Protein AF-A0A1I7SIS5-F1 (afdb_monomer_lite)

Foldseek 3Di:
DPLPLDLVVCVVCVVVVLVVVQVVQQVVCVVVVHGRPDDSVVSVVVVLVVLVVVLVVLVVCLVVQQDDDPDDDPCPSVVSNVSSVVSSVSSVVSNVVSCVVVVVCVVPVVVVDD

Structure (mmCIF, N/CA/C/O backbone):
data_AF-A0A1I7SIS5-F1
#
_entry.id   AF-A0A1I7SIS5-F1
#
loop_
_atom_site.group_PDB
_atom_site.id
_atom_site.type_symbol
_atom_site.label_atom_id
_atom_site.label_alt_id
_atom_site.label_comp_id
_atom_site.label_asym_id
_atom_site.label_entity_id
_atom_site.label_seq_id
_atom_site.pdbx_PDB_ins_code
_atom_site.Cartn_x
_atom_site.Cartn_y
_atom_site.Cartn_z
_atom_site.occupancy
_atom_site.B_iso_or_equiv
_atom_site.auth_seq_id
_atom_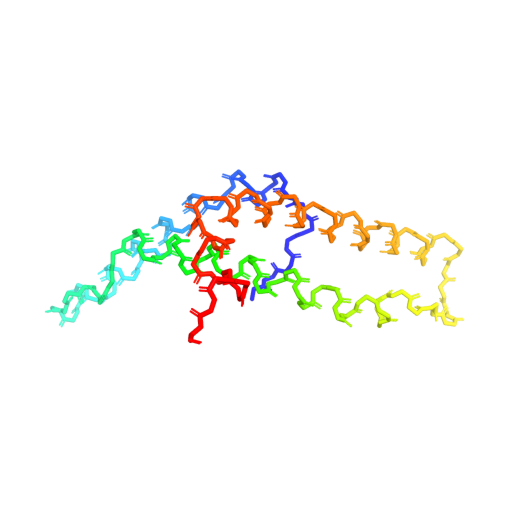site.auth_comp_id
_atom_site.auth_asym_id
_atom_site.auth_atom_id
_atom_site.pdbx_PDB_model_num
ATOM 1 N N . MET A 1 1 ? 7.620 0.770 6.436 1.00 44.69 1 MET A N 1
ATOM 2 C CA . MET A 1 1 ? 6.838 0.050 5.412 1.00 44.69 1 MET A CA 1
ATOM 3 C C . MET A 1 1 ? 7.817 -0.742 4.567 1.00 44.69 1 MET A C 1
ATOM 5 O O . MET A 1 1 ? 8.681 -0.149 3.933 1.00 44.69 1 MET A O 1
ATOM 9 N N . THR A 1 2 ? 7.797 -2.069 4.653 1.00 48.31 2 THR A N 1
ATOM 10 C CA . THR A 1 2 ? 8.623 -2.910 3.782 1.00 48.31 2 THR A CA 1
ATOM 11 C C . THR A 1 2 ? 8.037 -2.829 2.378 1.00 48.31 2 THR A C 1
ATOM 13 O O . THR A 1 2 ? 6.850 -3.077 2.184 1.00 48.31 2 THR A O 1
ATOM 16 N N . ALA A 1 3 ? 8.844 -2.434 1.392 1.00 53.62 3 ALA A N 1
ATOM 17 C CA . ALA A 1 3 ? 8.427 -2.446 -0.005 1.00 53.62 3 ALA A CA 1
ATOM 18 C C . ALA A 1 3 ? 8.221 -3.907 -0.432 1.00 53.62 3 ALA A C 1
ATOM 20 O O . ALA A 1 3 ? 9.167 -4.573 -0.863 1.00 53.62 3 ALA A O 1
ATOM 21 N N . CYS A 1 4 ? 7.006 -4.424 -0.233 1.00 58.88 4 CYS A N 1
ATOM 22 C CA . CYS A 1 4 ? 6.665 -5.790 -0.597 1.00 58.88 4 CYS A CA 1
ATOM 23 C C . CYS A 1 4 ? 6.928 -5.955 -2.096 1.00 58.88 4 CYS A C 1
ATOM 25 O O . CYS A 1 4 ? 6.494 -5.139 -2.912 1.00 58.88 4 CYS A O 1
ATOM 27 N N . VAL A 1 5 ? 7.742 -6.954 -2.437 1.00 60.34 5 VAL A N 1
ATOM 28 C CA . VAL A 1 5 ? 8.206 -7.193 -3.809 1.00 60.34 5 VAL A CA 1
ATOM 29 C C . VAL A 1 5 ? 7.036 -7.519 -4.729 1.00 60.34 5 VAL A C 1
ATOM 31 O O . VAL A 1 5 ? 7.076 -7.141 -5.896 1.00 60.34 5 VAL A O 1
ATOM 34 N N . ASP A 1 6 ? 6.026 -8.185 -4.181 1.00 79.25 6 ASP A N 1
ATOM 35 C CA . ASP A 1 6 ? 4.929 -8.777 -4.917 1.00 79.25 6 ASP A CA 1
ATOM 36 C C . ASP A 1 6 ? 3.631 -8.017 -4.621 1.00 79.25 6 ASP A C 1
ATOM 38 O O . ASP A 1 6 ? 3.232 -7.840 -3.464 1.00 79.25 6 ASP A O 1
ATOM 42 N N . ALA A 1 7 ? 3.026 -7.478 -5.678 1.00 84.06 7 ALA A N 1
ATOM 43 C CA . ALA A 1 7 ? 1.787 -6.726 -5.559 1.00 84.06 7 ALA A CA 1
ATOM 44 C C . ALA A 1 7 ? 0.605 -7.637 -5.237 1.00 84.06 7 ALA A C 1
ATOM 46 O O . ALA A 1 7 ? -0.288 -7.207 -4.515 1.00 84.06 7 ALA A O 1
ATOM 47 N N . ASP A 1 8 ? 0.618 -8.875 -5.719 1.00 86.06 8 ASP A N 1
ATOM 48 C CA . ASP A 1 8 ? -0.482 -9.811 -5.536 1.00 86.06 8 ASP A CA 1
ATOM 49 C C . ASP A 1 8 ? -0.487 -10.334 -4.106 1.00 86.06 8 ASP A C 1
ATOM 51 O O . ASP A 1 8 ? -1.518 -10.245 -3.444 1.00 86.06 8 ASP A O 1
ATOM 55 N N . VAL A 1 9 ? 0.686 -10.684 -3.566 1.00 87.25 9 VAL A N 1
ATOM 56 C CA . VAL A 1 9 ? 0.819 -11.013 -2.136 1.00 87.25 9 VAL A CA 1
ATOM 57 C C . VAL A 1 9 ? 0.334 -9.855 -1.270 1.00 87.25 9 VAL A C 1
ATOM 59 O O . VAL A 1 9 ? -0.437 -10.069 -0.341 1.00 87.25 9 VAL A O 1
ATOM 62 N N . ARG A 1 10 ? 0.738 -8.610 -1.572 1.00 86.50 10 ARG A N 1
ATOM 63 C CA . ARG A 1 10 ? 0.250 -7.436 -0.830 1.00 86.50 10 ARG A CA 1
ATOM 64 C C . ARG A 1 10 ? -1.277 -7.352 -0.891 1.00 86.50 10 ARG A C 1
ATOM 66 O O . ARG A 1 10 ? -1.910 -7.254 0.151 1.00 86.50 10 ARG A O 1
ATOM 73 N N . ARG A 1 11 ? -1.863 -7.379 -2.091 1.00 88.56 11 ARG A N 1
ATOM 74 C CA . ARG A 1 11 ? -3.317 -7.267 -2.295 1.00 88.56 11 ARG A CA 1
ATOM 75 C C . ARG A 1 11 ? -4.082 -8.365 -1.553 1.00 88.56 11 ARG A C 1
ATOM 77 O O . ARG A 1 11 ? -5.126 -8.072 -0.982 1.00 88.56 11 ARG A O 1
ATOM 84 N N . GLU A 1 12 ? -3.544 -9.581 -1.531 1.00 90.88 12 GLU A N 1
ATOM 85 C CA . GLU A 1 12 ? -4.125 -10.734 -0.845 1.00 90.88 12 GLU A CA 1
ATOM 86 C C . GLU A 1 12 ? -4.097 -10.570 0.680 1.00 90.88 12 GLU A C 1
ATOM 88 O O . GLU A 1 12 ? -5.124 -10.714 1.342 1.00 90.88 12 GLU A O 1
ATOM 93 N N . ILE A 1 13 ? -2.939 -10.229 1.255 1.00 90.75 13 ILE A N 1
ATOM 94 C CA . ILE A 1 13 ? -2.766 -10.275 2.714 1.00 90.75 13 ILE A CA 1
ATOM 95 C C . ILE A 1 13 ? -3.154 -8.979 3.430 1.00 90.75 13 ILE A C 1
ATOM 97 O O . ILE A 1 13 ? -3.344 -9.000 4.647 1.00 90.75 13 ILE A O 1
ATOM 101 N N . THR A 1 14 ? -3.247 -7.843 2.726 1.00 90.69 14 THR A N 1
ATOM 102 C CA . THR A 1 14 ? -3.436 -6.523 3.356 1.00 90.69 14 THR A CA 1
ATOM 103 C C . THR A 1 14 ? -4.641 -6.489 4.290 1.00 90.69 14 THR A C 1
ATOM 105 O O . THR A 1 14 ? -4.522 -5.965 5.394 1.00 90.69 14 THR A O 1
ATOM 108 N N . GLY A 1 15 ? -5.777 -7.076 3.897 1.00 92.88 15 GLY A N 1
ATOM 109 C CA . GLY A 1 15 ? -6.969 -7.124 4.751 1.00 92.88 15 GLY A CA 1
ATOM 110 C C . GLY A 1 15 ? -6.680 -7.782 6.103 1.00 92.88 15 GLY A C 1
ATOM 111 O O . GLY A 1 15 ? -6.826 -7.144 7.145 1.00 92.88 15 GLY A O 1
ATOM 112 N N . ALA A 1 16 ? -6.160 -9.012 6.072 1.00 94.44 16 ALA A N 1
ATOM 113 C CA . ALA A 1 16 ? -5.836 -9.789 7.268 1.00 94.44 16 ALA A CA 1
ATOM 114 C C . ALA A 1 16 ? -4.763 -9.121 8.146 1.00 94.44 16 ALA A C 1
ATOM 116 O O . ALA A 1 16 ? -4.867 -9.122 9.376 1.00 94.44 16 ALA A O 1
ATOM 117 N N . VAL A 1 17 ? -3.742 -8.513 7.532 1.00 92.75 17 VAL A N 1
ATOM 118 C CA . VAL A 1 17 ? -2.683 -7.792 8.256 1.00 92.75 17 VAL A CA 1
ATOM 119 C C . VAL A 1 17 ? -3.248 -6.576 8.987 1.00 92.75 17 VAL A C 1
ATOM 121 O O . VAL A 1 17 ? -2.936 -6.362 10.158 1.00 92.75 17 VAL A O 1
ATOM 124 N N . LEU A 1 18 ? -4.090 -5.785 8.322 1.00 94.94 18 LEU A N 1
ATOM 125 C CA . LEU A 1 18 ? -4.677 -4.589 8.920 1.00 94.94 18 LEU A CA 1
ATOM 126 C C . LEU A 1 18 ? -5.717 -4.927 9.995 1.00 94.94 18 LEU A C 1
ATOM 128 O O . LEU A 1 18 ? -5.797 -4.218 10.998 1.00 94.94 18 LEU A O 1
ATOM 132 N N . ASP A 1 19 ? -6.466 -6.019 9.828 1.00 96.00 19 ASP A N 1
ATOM 133 C CA . ASP A 1 19 ? -7.372 -6.535 10.860 1.00 96.00 19 ASP A CA 1
ATOM 134 C C . ASP A 1 19 ? -6.591 -6.977 12.094 1.00 96.00 19 ASP A C 1
ATOM 136 O O . ASP A 1 19 ? -6.927 -6.592 13.212 1.00 96.00 19 ASP A O 1
ATOM 140 N N . THR A 1 20 ? -5.500 -7.717 11.891 1.00 96.12 20 THR A N 1
ATOM 141 C CA . THR A 1 20 ? -4.614 -8.140 12.980 1.00 96.12 20 THR A CA 1
ATOM 142 C C . THR A 1 20 ? -4.047 -6.928 13.711 1.00 96.12 20 THR A C 1
ATOM 144 O O . THR A 1 20 ? -4.170 -6.838 14.929 1.00 96.12 20 THR A O 1
ATOM 147 N N . TYR A 1 21 ? -3.499 -5.955 12.977 1.00 93.88 21 TYR A N 1
ATOM 148 C CA . TYR A 1 21 ? -2.964 -4.722 13.553 1.00 93.88 21 TYR A CA 1
ATOM 149 C C . TYR A 1 21 ? -4.009 -3.972 14.389 1.00 93.88 21 TYR A C 1
ATOM 151 O O . TYR A 1 21 ? -3.740 -3.606 15.535 1.00 93.88 21 TYR A O 1
ATOM 159 N N . TYR A 1 22 ? -5.210 -3.771 13.841 1.00 96.06 22 TYR A N 1
ATOM 160 C CA . TYR A 1 22 ? -6.284 -3.072 14.539 1.00 96.06 22 TYR A CA 1
ATOM 161 C C . TYR A 1 22 ? -6.734 -3.822 15.794 1.00 96.06 22 TYR A C 1
ATOM 163 O O . TYR A 1 22 ? -6.817 -3.226 16.865 1.00 96.06 22 TYR A O 1
ATOM 171 N N . ASN A 1 23 ? -6.969 -5.130 15.685 1.00 96.19 23 ASN A N 1
ATOM 172 C CA . ASN A 1 23 ? -7.439 -5.953 16.795 1.00 96.19 23 ASN A CA 1
ATOM 173 C C . ASN A 1 23 ? -6.409 -6.022 17.925 1.00 96.19 23 ASN A C 1
ATOM 175 O O . ASN A 1 23 ? -6.779 -5.915 19.093 1.00 96.19 23 ASN A O 1
ATOM 179 N N . THR A 1 24 ? -5.118 -6.139 17.598 1.00 95.31 24 THR A N 1
ATOM 180 C CA . THR A 1 24 ? -4.043 -6.065 18.594 1.00 95.31 24 THR A CA 1
ATOM 181 C C . THR A 1 24 ? -4.048 -4.713 19.300 1.00 95.31 24 THR A C 1
ATOM 183 O O . THR A 1 24 ? -3.968 -4.666 20.523 1.00 95.31 24 THR A O 1
ATOM 186 N N . LEU A 1 25 ? -4.201 -3.613 18.563 1.00 93.44 25 LEU A N 1
ATOM 187 C CA . LEU A 1 25 ? -4.220 -2.280 19.158 1.00 93.44 25 LEU A CA 1
ATOM 188 C C . LEU A 1 25 ? -5.435 -2.081 20.073 1.00 93.44 25 LEU A C 1
ATOM 190 O O . LEU A 1 25 ? -5.279 -1.622 21.200 1.00 93.44 25 LEU A O 1
ATOM 194 N N . VAL A 1 26 ? -6.627 -2.490 19.636 1.00 95.38 26 VAL A N 1
ATOM 195 C CA . VAL A 1 26 ? -7.841 -2.472 20.469 1.00 95.38 26 VAL A CA 1
ATOM 196 C C . VAL A 1 26 ? -7.634 -3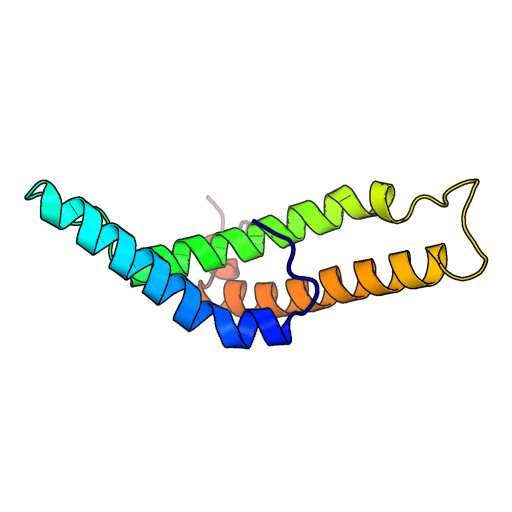.289 21.746 1.00 95.38 26 VAL A C 1
ATOM 198 O O . VAL A 1 26 ? -7.960 -2.814 22.834 1.00 95.38 26 VAL A O 1
ATOM 201 N N . ALA A 1 27 ? -7.048 -4.485 21.631 1.00 95.00 27 ALA A N 1
ATOM 202 C CA . ALA A 1 27 ? -6.753 -5.332 22.780 1.00 95.00 27 ALA A CA 1
ATOM 203 C C . ALA A 1 27 ? -5.793 -4.645 23.766 1.00 95.00 27 ALA A C 1
ATOM 205 O O . ALA A 1 27 ? -6.053 -4.660 24.966 1.00 95.00 27 ALA A O 1
ATOM 206 N N . GLU A 1 28 ? -4.732 -3.985 23.296 1.00 95.12 28 GLU A N 1
ATOM 207 C CA . GLU A 1 28 ? -3.813 -3.244 24.174 1.00 95.12 28 GLU A CA 1
ATOM 208 C C . GLU A 1 28 ? -4.487 -2.052 24.871 1.00 95.12 28 GLU A C 1
ATOM 210 O O . GLU A 1 28 ? -4.325 -1.874 26.077 1.00 95.12 28 GLU A O 1
ATOM 215 N N . PHE A 1 29 ? -5.300 -1.269 24.156 1.00 94.31 29 PHE A N 1
ATOM 216 C CA . PHE A 1 29 ? -6.039 -0.148 24.751 1.00 94.31 29 PHE A CA 1
ATOM 217 C C . PHE A 1 29 ? -7.058 -0.620 25.800 1.00 94.31 29 PHE A C 1
ATOM 219 O O . PHE A 1 29 ? -7.199 0.006 26.856 1.00 94.31 29 PHE A O 1
ATOM 226 N N . SER A 1 30 ? -7.687 -1.778 25.567 1.00 94.00 30 SER A N 1
ATOM 227 C CA . SER A 1 30 ? -8.629 -2.380 26.515 1.00 94.00 30 SER A CA 1
ATOM 228 C C . SER A 1 30 ? -7.983 -2.741 27.859 1.00 94.00 30 SER A C 1
ATOM 230 O O . SER A 1 30 ? -8.622 -2.576 28.896 1.00 94.00 30 SER A O 1
ATOM 232 N N . LYS A 1 31 ? -6.694 -3.127 27.880 1.00 95.38 31 LYS A N 1
ATOM 233 C CA . LYS A 1 31 ? -5.959 -3.418 29.129 1.00 95.38 31 LYS A CA 1
ATOM 234 C C . LYS A 1 31 ? -5.834 -2.194 30.038 1.00 95.38 31 LYS A C 1
ATOM 236 O O . LYS A 1 31 ? -5.718 -2.342 31.251 1.00 95.38 31 LYS A O 1
ATOM 241 N N . SER A 1 32 ? -5.875 -1.001 29.452 1.00 93.94 32 SER A N 1
ATOM 242 C CA . SER A 1 32 ? -5.769 0.281 30.150 1.00 93.94 32 SER A CA 1
ATOM 243 C C . SER A 1 32 ? -7.130 0.954 30.375 1.00 93.94 32 SER A C 1
ATOM 245 O O . SER A 1 32 ? -7.161 2.130 30.730 1.00 93.94 32 SER A O 1
ATOM 247 N N . ASN A 1 33 ? -8.253 0.252 30.148 1.00 92.62 33 ASN A N 1
ATOM 248 C CA . ASN A 1 33 ? -9.615 0.816 30.162 1.00 92.62 33 ASN A CA 1
ATOM 249 C C . ASN A 1 33 ? -9.778 2.062 29.268 1.00 92.62 33 ASN A C 1
ATOM 251 O O . ASN A 1 33 ? -10.616 2.925 29.531 1.00 92.62 33 ASN A O 1
ATOM 255 N N . ALA A 1 34 ? -8.977 2.161 28.205 1.00 92.38 34 ALA A N 1
ATOM 256 C CA . ALA A 1 34 ? -9.036 3.254 27.250 1.00 92.38 34 ALA A CA 1
ATOM 257 C C . ALA A 1 34 ? -9.717 2.778 25.955 1.00 92.38 34 ALA A C 1
ATOM 259 O O . ALA A 1 34 ? -9.470 1.655 25.508 1.00 92.38 34 ALA A O 1
ATOM 260 N N . PRO A 1 35 ? -10.567 3.601 25.320 1.00 89.62 35 PRO A N 1
ATOM 261 C CA . PRO A 1 35 ? -11.092 3.280 24.001 1.00 89.62 35 PRO A CA 1
ATOM 262 C C . PRO A 1 35 ? -9.983 3.384 22.947 1.00 89.62 35 PRO A C 1
ATOM 264 O O . PRO A 1 35 ? -9.079 4.215 23.056 1.00 89.62 35 PRO A O 1
ATOM 267 N N . ALA A 1 36 ? -10.070 2.568 21.895 1.00 89.69 36 ALA A N 1
ATOM 268 C CA . ALA A 1 36 ? -9.176 2.705 20.752 1.00 89.69 36 ALA A CA 1
ATOM 269 C C . ALA A 1 36 ? -9.393 4.078 20.077 1.00 89.69 36 ALA A C 1
ATOM 271 O O . ALA A 1 36 ? -10.539 4.449 19.813 1.00 89.69 36 ALA A O 1
ATOM 272 N N . PRO A 1 37 ? -8.322 4.830 19.767 1.00 89.12 37 PRO A N 1
ATOM 273 C CA . PRO A 1 37 ? -8.437 6.218 19.312 1.00 89.12 37 PRO A CA 1
ATOM 274 C C . PRO A 1 37 ? -8.917 6.366 17.860 1.00 89.12 37 PRO A C 1
ATOM 276 O O . PRO A 1 37 ? -9.157 7.479 17.399 1.00 89.12 37 PRO A O 1
ATOM 279 N N . PHE A 1 38 ? -9.047 5.266 17.119 1.00 91.31 38 PHE A N 1
ATOM 280 C CA . PHE A 1 38 ? -9.472 5.262 15.723 1.00 91.31 38 PHE A CA 1
ATOM 281 C C . PHE A 1 38 ? -10.248 3.990 15.384 1.00 91.31 38 PHE A C 1
ATOM 283 O O . PHE A 1 38 ? -10.183 2.986 16.093 1.00 91.31 38 PHE A O 1
ATOM 290 N N . SER A 1 39 ? -10.991 4.031 14.278 1.00 94.69 39 SER A N 1
ATOM 291 C CA . SER A 1 39 ? -11.715 2.876 13.747 1.00 94.69 39 SER A CA 1
ATOM 292 C C . SER A 1 39 ? -10.856 2.074 12.765 1.00 94.69 39 SER A C 1
ATOM 294 O O . SER A 1 39 ? -9.875 2.570 12.205 1.00 94.69 39 SER A O 1
ATOM 296 N N . ARG A 1 40 ? -11.265 0.833 12.481 1.00 94.94 40 ARG A N 1
ATOM 297 C CA . ARG A 1 40 ? -10.632 -0.009 11.454 1.00 94.94 40 ARG A CA 1
ATOM 298 C C . ARG A 1 40 ? -10.640 0.632 10.060 1.00 94.94 40 ARG A C 1
ATOM 300 O O . ARG A 1 40 ? -9.700 0.438 9.286 1.00 94.94 40 ARG A O 1
ATOM 307 N N . HIS A 1 41 ? -11.684 1.404 9.753 1.00 95.19 41 HIS A N 1
ATOM 308 C CA . HIS A 1 41 ? -11.784 2.168 8.510 1.00 95.19 41 HIS A CA 1
ATOM 309 C C . HIS A 1 41 ? -10.664 3.209 8.405 1.00 95.19 41 HIS A C 1
ATOM 311 O O . HIS A 1 41 ? -10.006 3.289 7.374 1.00 95.19 41 HIS A O 1
ATOM 317 N N . VAL A 1 42 ? -10.392 3.951 9.486 1.00 94.12 42 VAL A N 1
ATOM 318 C CA . VAL A 1 42 ? -9.293 4.931 9.519 1.00 94.12 42 VAL A CA 1
ATOM 319 C C . VAL A 1 42 ? -7.943 4.243 9.307 1.00 94.12 42 VAL A C 1
ATOM 321 O O . VAL A 1 42 ? -7.113 4.748 8.563 1.00 94.12 42 VAL A O 1
ATOM 324 N N . VAL A 1 43 ? -7.734 3.053 9.879 1.00 94.44 43 VAL A N 1
ATOM 325 C CA . VAL A 1 43 ? -6.521 2.254 9.617 1.00 94.44 43 VAL A CA 1
ATOM 326 C C . VAL A 1 43 ? -6.387 1.892 8.133 1.00 94.44 43 VAL A C 1
ATOM 328 O O . VAL A 1 43 ? -5.290 1.985 7.585 1.00 94.44 43 VAL A O 1
ATOM 331 N N . GLN A 1 44 ? -7.485 1.504 7.472 1.00 95.12 44 GLN A N 1
ATOM 332 C CA . GLN A 1 44 ? -7.477 1.224 6.032 1.00 95.12 44 GLN A CA 1
ATOM 333 C C . GLN A 1 44 ? -7.098 2.466 5.231 1.00 95.12 44 GLN A C 1
ATOM 335 O O . GLN A 1 44 ? -6.258 2.395 4.343 1.00 95.12 44 GLN A O 1
ATOM 340 N N . GLU A 1 45 ? -7.713 3.599 5.554 1.00 94.38 45 GLU A N 1
ATOM 341 C CA . GLU A 1 45 ? -7.470 4.858 4.862 1.00 94.38 45 GLU A CA 1
ATOM 342 C C . GLU A 1 45 ? -6.029 5.333 5.025 1.00 94.38 45 GLU A C 1
ATOM 344 O O . GLU A 1 45 ? -5.378 5.678 4.041 1.00 94.38 45 GLU A O 1
ATOM 349 N N . LEU A 1 46 ? -5.487 5.258 6.241 1.00 92.75 46 LEU A N 1
ATOM 350 C CA . LEU A 1 46 ? -4.083 5.561 6.491 1.00 92.75 46 LEU A CA 1
ATOM 351 C C . LEU A 1 46 ? -3.157 4.631 5.708 1.00 92.75 46 LEU A C 1
ATOM 353 O O . LEU A 1 46 ? -2.171 5.105 5.151 1.00 92.75 46 LEU A O 1
ATOM 357 N N . TYR A 1 47 ? -3.467 3.333 5.634 1.00 93.38 47 TYR A N 1
ATOM 358 C CA . TYR A 1 47 ? -2.693 2.385 4.833 1.00 93.38 47 TYR A CA 1
ATOM 359 C C . TYR A 1 47 ? -2.732 2.730 3.340 1.00 93.38 47 TYR A C 1
ATOM 361 O O . TYR A 1 47 ? -1.685 2.769 2.695 1.00 93.38 47 TYR A O 1
ATOM 369 N N . ASP A 1 48 ? -3.914 3.023 2.799 1.00 93.75 48 ASP A N 1
ATOM 370 C CA . ASP A 1 48 ? -4.091 3.386 1.395 1.00 93.75 48 ASP A CA 1
ATOM 371 C C . ASP A 1 48 ? -3.302 4.666 1.053 1.00 93.75 48 ASP A C 1
ATOM 373 O O . ASP A 1 48 ? -2.569 4.705 0.063 1.00 93.75 48 ASP A O 1
ATOM 377 N N . LEU A 1 49 ? -3.353 5.688 1.914 1.00 91.62 49 LEU A N 1
ATOM 378 C CA . LEU A 1 49 ? -2.532 6.898 1.775 1.00 91.62 49 LEU A CA 1
ATOM 379 C C . LEU A 1 49 ? -1.030 6.585 1.845 1.00 91.62 49 LEU A C 1
ATOM 381 O O . LEU A 1 49 ? -0.235 7.155 1.094 1.00 91.62 49 LEU A O 1
ATOM 385 N N . ALA A 1 50 ? -0.632 5.645 2.701 1.00 91.25 50 ALA A N 1
ATOM 386 C CA . ALA A 1 50 ? 0.746 5.180 2.788 1.00 91.25 50 ALA A CA 1
ATOM 387 C C . ALA A 1 50 ? 1.213 4.514 1.477 1.00 91.25 50 ALA A C 1
ATOM 389 O O . ALA A 1 50 ? 2.351 4.725 1.053 1.00 91.25 50 ALA A O 1
ATOM 390 N N . VAL A 1 51 ? 0.341 3.757 0.798 1.00 90.69 51 VAL A N 1
ATOM 391 C CA . VAL A 1 51 ? 0.626 3.172 -0.526 1.00 90.69 51 VAL A CA 1
ATOM 392 C C . VAL A 1 51 ? 0.842 4.267 -1.575 1.00 90.69 51 VAL A C 1
ATOM 394 O O . VAL A 1 51 ? 1.789 4.179 -2.360 1.00 90.69 51 VAL A O 1
ATOM 397 N N . ILE A 1 52 ? 0.032 5.330 -1.549 1.00 90.88 52 ILE A N 1
ATOM 398 C CA . ILE A 1 52 ? 0.221 6.505 -2.415 1.00 90.88 52 ILE A CA 1
ATOM 399 C C . ILE A 1 52 ? 1.584 7.155 -2.154 1.00 90.88 52 ILE A C 1
ATOM 401 O O . ILE A 1 52 ? 2.360 7.377 -3.085 1.00 90.88 52 ILE A O 1
ATOM 405 N N . GLN A 1 53 ? 1.930 7.391 -0.886 1.00 90.56 53 GLN A N 1
ATOM 406 C CA . GLN A 1 53 ? 3.233 7.939 -0.508 1.00 90.56 53 GLN A CA 1
ATOM 407 C C . GLN A 1 53 ? 4.398 7.051 -0.982 1.00 90.56 53 GLN A C 1
ATOM 409 O O . GLN A 1 53 ? 5.420 7.551 -1.459 1.00 90.56 53 GLN A O 1
ATOM 414 N N . GLN A 1 54 ? 4.248 5.729 -0.879 1.00 88.88 54 GLN A N 1
ATOM 415 C CA . GLN A 1 54 ? 5.273 4.761 -1.258 1.00 88.88 54 GLN A CA 1
ATOM 416 C C . GLN A 1 54 ? 5.631 4.842 -2.750 1.00 88.88 54 GLN A C 1
ATOM 418 O O . G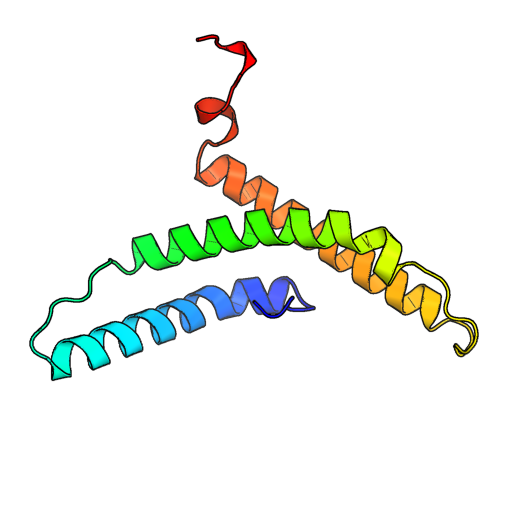LN A 1 54 ? 6.802 4.664 -3.093 1.00 88.88 54 GLN A O 1
ATOM 423 N N . VAL A 1 55 ? 4.672 5.156 -3.633 1.00 89.50 55 VAL A N 1
ATOM 424 C CA . VAL A 1 55 ? 4.953 5.389 -5.062 1.00 89.50 55 VAL A CA 1
ATOM 425 C C . VAL A 1 55 ? 5.935 6.537 -5.250 1.00 89.50 55 VAL A C 1
ATOM 427 O O . VAL A 1 55 ? 6.924 6.362 -5.962 1.00 89.50 55 VAL A O 1
ATOM 430 N N . PHE A 1 56 ? 5.725 7.675 -4.583 1.00 87.88 56 PHE A N 1
ATOM 431 C CA . PHE A 1 56 ? 6.632 8.822 -4.693 1.00 87.88 56 PHE A CA 1
ATOM 432 C C . PHE A 1 56 ? 8.047 8.464 -4.240 1.00 87.88 56 PHE A C 1
ATOM 434 O O . PHE A 1 56 ? 9.017 8.764 -4.935 1.00 87.88 56 PHE A O 1
ATOM 441 N N . VAL A 1 57 ? 8.170 7.748 -3.118 1.00 88.25 57 VAL A N 1
ATOM 442 C CA . VAL A 1 57 ? 9.465 7.265 -2.617 1.00 88.25 57 VAL A CA 1
ATOM 443 C C . VAL A 1 57 ? 10.139 6.344 -3.637 1.00 88.25 57 VAL A C 1
ATOM 445 O O . VAL A 1 57 ? 11.329 6.491 -3.912 1.00 88.25 57 VAL A O 1
ATOM 448 N N . CYS A 1 58 ? 9.400 5.412 -4.240 1.00 87.38 58 CYS A N 1
ATOM 449 C CA . CYS A 1 58 ? 9.960 4.508 -5.241 1.00 87.38 58 CYS A CA 1
ATOM 450 C C . CYS A 1 58 ? 10.371 5.240 -6.531 1.00 87.38 58 CYS A C 1
ATOM 452 O O . CYS A 1 58 ? 11.427 4.945 -7.089 1.00 87.38 58 CYS A O 1
ATOM 454 N N . VAL A 1 59 ? 9.609 6.231 -6.994 1.00 87.69 59 VAL A N 1
ATOM 455 C CA . VAL A 1 59 ? 10.007 7.042 -8.155 1.00 87.69 59 VAL A CA 1
ATOM 456 C C . VAL A 1 59 ? 11.291 7.819 -7.849 1.00 87.69 59 VAL A C 1
ATOM 458 O O . VAL A 1 59 ? 12.261 7.696 -8.596 1.00 87.69 59 VAL A O 1
ATOM 461 N N . LEU A 1 60 ? 11.353 8.521 -6.712 1.00 88.00 60 LEU A N 1
ATOM 462 C CA . LEU A 1 60 ? 12.517 9.322 -6.312 1.00 88.00 60 LEU A CA 1
ATOM 463 C C . LEU A 1 60 ? 13.792 8.491 -6.124 1.00 88.00 60 LEU A C 1
ATOM 465 O O . LEU A 1 60 ? 14.882 8.948 -6.458 1.00 88.00 60 LEU A O 1
ATOM 469 N N . LEU A 1 61 ? 13.671 7.264 -5.615 1.00 85.38 61 LEU A N 1
ATOM 470 C CA . LEU A 1 61 ? 14.822 6.387 -5.390 1.00 85.38 61 LEU A CA 1
ATOM 471 C C . LEU A 1 61 ? 15.256 5.607 -6.639 1.00 85.38 61 LEU A C 1
ATOM 473 O O . LEU A 1 61 ? 16.311 4.974 -6.617 1.00 85.38 61 LEU A O 1
ATOM 477 N N . THR A 1 62 ? 14.506 5.666 -7.742 1.00 83.62 62 THR A N 1
ATOM 478 C CA . THR A 1 62 ? 14.826 4.925 -8.975 1.00 83.62 62 THR A CA 1
ATOM 479 C C . THR A 1 62 ? 16.266 5.140 -9.470 1.00 83.62 62 THR A C 1
ATOM 481 O O . THR A 1 62 ? 16.934 4.142 -9.744 1.00 83.62 62 THR A O 1
ATOM 484 N N . PRO A 1 63 ? 16.824 6.368 -9.514 1.00 83.75 63 PRO A N 1
ATOM 485 C CA . PRO A 1 63 ? 18.207 6.579 -9.954 1.00 83.75 63 PRO A CA 1
ATOM 486 C C . PRO A 1 63 ? 19.247 5.871 -9.075 1.00 83.75 63 PRO A C 1
ATOM 488 O O . PRO A 1 63 ? 20.279 5.424 -9.572 1.00 83.75 63 PRO A O 1
ATOM 491 N N . VAL A 1 64 ? 18.969 5.734 -7.774 1.00 83.25 64 VAL A N 1
ATOM 492 C CA . VAL A 1 64 ? 19.852 5.047 -6.820 1.00 83.25 64 VAL A CA 1
ATOM 493 C C . VAL A 1 64 ? 19.842 3.541 -7.077 1.00 83.25 64 VAL A C 1
ATOM 495 O O . VAL A 1 64 ? 20.900 2.919 -7.135 1.00 83.25 64 VAL A O 1
ATOM 498 N N . TYR A 1 65 ? 18.660 2.958 -7.285 1.00 75.44 65 TYR A N 1
ATOM 499 C CA . TYR A 1 65 ? 18.506 1.515 -7.508 1.00 75.44 65 TYR A CA 1
ATOM 500 C C . TYR A 1 65 ? 18.925 1.061 -8.914 1.00 75.44 65 TYR A C 1
ATOM 502 O O . TYR A 1 65 ? 19.347 -0.087 -9.090 1.00 75.44 65 TYR A O 1
ATOM 510 N N . CYS A 1 66 ? 18.845 1.960 -9.899 1.00 79.31 66 CYS A N 1
ATOM 511 C CA . CYS A 1 66 ? 19.226 1.703 -11.286 1.00 79.31 66 CYS A CA 1
ATOM 512 C C . CYS A 1 66 ? 20.688 2.041 -11.607 1.00 79.31 66 CYS A C 1
ATOM 514 O O . CYS A 1 66 ? 21.127 1.828 -12.737 1.00 79.31 66 CYS A O 1
ATOM 516 N N . LYS A 1 67 ? 21.468 2.542 -10.640 1.00 79.50 67 LYS A N 1
ATOM 517 C CA . LYS A 1 67 ? 22.905 2.746 -10.835 1.00 79.50 67 LYS A CA 1
ATOM 518 C C . LYS A 1 67 ? 23.585 1.387 -11.029 1.00 79.50 67 LYS A C 1
ATOM 520 O O . LYS A 1 67 ? 23.403 0.485 -10.209 1.00 79.50 67 LYS A O 1
ATOM 525 N N . LYS A 1 68 ? 24.358 1.238 -12.110 1.00 68.62 68 LYS A N 1
ATOM 526 C CA . LYS A 1 68 ? 25.170 0.035 -12.343 1.00 68.62 68 LYS A CA 1
ATOM 527 C C . LYS A 1 68 ? 26.213 -0.105 -11.236 1.00 68.62 68 LYS A C 1
ATOM 529 O O . LYS A 1 68 ? 26.882 0.872 -10.893 1.00 68.62 68 LYS A O 1
ATOM 534 N N . SER A 1 69 ? 26.333 -1.300 -10.670 1.00 67.38 69 SER A N 1
ATOM 535 C CA . SER A 1 69 ? 27.370 -1.606 -9.687 1.00 67.38 69 SER A CA 1
ATOM 536 C C . SER A 1 69 ? 28.621 -2.094 -10.409 1.00 67.38 69 SER A C 1
ATOM 538 O O . SER A 1 69 ? 28.534 -2.941 -11.294 1.00 67.38 69 SER A O 1
ATOM 540 N N . HIS A 1 70 ? 29.794 -1.609 -10.000 1.00 62.22 70 HIS A N 1
ATOM 541 C CA . HIS A 1 70 ? 31.077 -1.991 -10.598 1.00 62.22 70 HIS A CA 1
ATOM 542 C C . HIS A 1 70 ? 31.454 -3.473 -10.395 1.00 62.22 70 HIS A C 1
ATOM 544 O O . HIS A 1 70 ? 32.412 -3.930 -11.008 1.00 62.22 70 HIS A O 1
ATOM 550 N N . SER A 1 71 ? 30.733 -4.221 -9.551 1.00 57.53 71 SER A N 1
ATOM 551 C CA . SER A 1 71 ? 31.112 -5.573 -9.111 1.00 57.53 71 SER A CA 1
ATOM 552 C C . SER A 1 71 ? 30.064 -6.663 -9.367 1.00 57.53 71 SER A C 1
ATOM 554 O O . SER A 1 71 ? 30.085 -7.699 -8.703 1.00 57.53 71 SER A O 1
ATOM 556 N N . THR A 1 72 ? 29.112 -6.452 -10.277 1.00 59.78 72 THR A N 1
ATOM 557 C CA . THR A 1 72 ? 27.991 -7.391 -10.435 1.00 59.78 72 THR A CA 1
ATOM 558 C C . THR A 1 72 ? 28.197 -8.419 -11.538 1.00 59.78 72 THR A C 1
ATOM 560 O O . THR A 1 72 ? 28.690 -8.120 -12.621 1.00 59.78 72 THR A O 1
ATOM 563 N N . VAL A 1 73 ? 27.798 -9.652 -11.219 1.00 68.75 73 VAL A N 1
ATOM 564 C CA . VAL A 1 73 ? 27.636 -10.765 -12.158 1.00 68.75 73 VAL A CA 1
ATOM 565 C C . VAL A 1 73 ? 26.731 -10.323 -13.312 1.00 68.75 73 VAL A C 1
ATOM 567 O O . VAL A 1 73 ? 25.736 -9.625 -13.093 1.00 68.75 73 VAL A O 1
ATOM 570 N N . GLU A 1 74 ? 27.082 -10.731 -14.530 1.00 71.81 74 GLU A N 1
ATOM 571 C CA . GLU A 1 74 ? 26.343 -10.415 -15.754 1.00 71.81 74 GLU A CA 1
ATOM 572 C C . GLU A 1 74 ? 24.840 -10.733 -15.590 1.00 71.81 74 GLU A C 1
ATOM 574 O O . GLU A 1 74 ? 24.463 -11.759 -15.023 1.00 71.81 74 GLU A O 1
ATOM 579 N N . GLY A 1 75 ? 23.965 -9.808 -15.995 1.00 74.69 75 GLY A N 1
ATOM 580 C CA . GLY A 1 75 ? 22.505 -9.948 -15.877 1.00 74.69 75 GLY A CA 1
ATOM 581 C C . GLY A 1 75 ? 21.886 -9.658 -14.496 1.00 74.69 75 GLY A C 1
ATOM 582 O O . GLY A 1 75 ? 20.681 -9.415 -14.415 1.00 74.69 75 GLY A O 1
ATOM 583 N N . VAL A 1 76 ? 22.656 -9.596 -13.399 1.00 82.38 76 VAL A N 1
ATOM 584 C CA . VAL A 1 76 ? 22.093 -9.298 -12.057 1.00 82.38 76 VAL A CA 1
ATOM 585 C C . VAL A 1 76 ? 21.591 -7.859 -11.956 1.00 82.38 76 VAL A C 1
ATOM 587 O O . VAL A 1 76 ? 20.515 -7.609 -11.407 1.00 82.38 76 VAL A O 1
ATOM 590 N N . ASP A 1 77 ? 22.346 -6.907 -12.502 1.00 81.56 77 ASP A N 1
ATOM 591 C CA . ASP A 1 77 ? 21.942 -5.499 -12.532 1.00 81.56 77 ASP A CA 1
ATOM 592 C C . ASP A 1 77 ? 20.688 -5.293 -13.396 1.00 81.56 77 ASP A C 1
ATOM 594 O O . ASP A 1 77 ? 19.784 -4.552 -13.007 1.00 81.56 77 ASP A O 1
ATOM 598 N N . GLU A 1 78 ? 20.580 -6.005 -14.519 1.00 84.25 78 GLU A N 1
ATOM 599 C CA . GLU A 1 78 ? 19.409 -5.967 -15.401 1.00 84.25 78 GLU A CA 1
ATOM 600 C C . GLU A 1 78 ? 18.172 -6.543 -14.711 1.00 84.25 78 GLU A C 1
ATOM 602 O O . GLU A 1 78 ? 17.121 -5.900 -14.688 1.00 84.25 78 GLU A O 1
ATOM 607 N N . ALA A 1 79 ? 18.305 -7.701 -14.058 1.00 87.06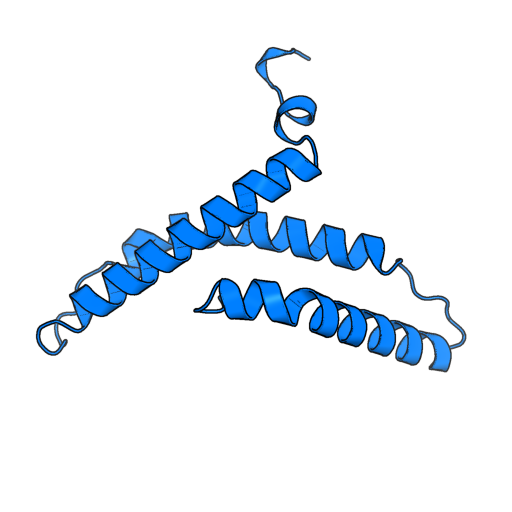 79 ALA A N 1
ATOM 608 C CA . ALA A 1 79 ? 17.231 -8.300 -13.275 1.00 87.06 79 ALA A CA 1
ATOM 609 C C . ALA A 1 79 ? 16.799 -7.396 -12.106 1.00 87.06 79 ALA A C 1
ATOM 611 O O . ALA A 1 79 ? 15.602 -7.261 -11.834 1.00 87.06 79 ALA A O 1
ATOM 612 N N . ARG A 1 80 ? 17.747 -6.728 -11.428 1.00 83.94 80 ARG A N 1
ATOM 613 C CA . ARG A 1 80 ? 17.449 -5.760 -10.358 1.00 83.94 80 ARG A CA 1
ATOM 614 C C . ARG A 1 80 ? 16.646 -4.576 -10.888 1.00 83.94 80 ARG A C 1
ATOM 616 O O . ARG A 1 80 ? 15.636 -4.217 -10.280 1.00 83.94 80 ARG A O 1
ATOM 623 N N . ILE A 1 81 ? 17.076 -3.990 -12.005 1.00 86.50 81 ILE A N 1
ATOM 624 C CA . ILE A 1 81 ? 16.390 -2.864 -12.648 1.00 86.50 81 ILE A CA 1
ATOM 625 C C . ILE A 1 81 ? 14.988 -3.287 -13.090 1.00 86.50 81 ILE A C 1
ATOM 627 O O . ILE A 1 81 ? 14.015 -2.625 -12.733 1.00 86.50 81 ILE A O 1
ATOM 631 N N . ALA A 1 82 ? 14.859 -4.417 -13.789 1.00 88.19 82 ALA A N 1
ATOM 632 C CA . ALA A 1 82 ? 13.572 -4.936 -14.247 1.00 88.19 82 ALA A CA 1
ATOM 633 C C . ALA A 1 82 ? 12.603 -5.165 -13.077 1.00 88.19 82 ALA A C 1
ATOM 635 O O . ALA A 1 82 ? 11.446 -4.745 -13.125 1.00 88.19 82 ALA A O 1
ATOM 636 N N . LYS A 1 83 ? 13.092 -5.755 -11.980 1.00 87.44 83 LYS A N 1
ATOM 637 C CA . LYS A 1 83 ? 12.314 -5.970 -10.754 1.00 87.44 83 LYS A CA 1
ATOM 638 C C . LYS A 1 83 ? 11.872 -4.657 -10.107 1.00 87.44 83 LYS A C 1
ATOM 640 O O . LYS A 1 83 ? 10.737 -4.558 -9.642 1.00 87.44 83 LYS A O 1
ATOM 645 N N . TRP A 1 84 ? 12.742 -3.648 -10.073 1.00 87.75 84 TRP A N 1
ATOM 646 C CA . TRP A 1 84 ? 12.398 -2.326 -9.548 1.00 87.75 84 TRP A CA 1
ATOM 647 C C . TRP A 1 84 ? 11.330 -1.635 -10.401 1.00 87.75 84 TRP A C 1
ATOM 649 O O . TRP A 1 84 ? 10.322 -1.174 -9.867 1.00 87.75 84 TRP A O 1
ATOM 659 N N . VAL A 1 85 ? 11.507 -1.623 -11.725 1.00 88.31 85 VAL A N 1
ATOM 660 C CA . VAL A 1 85 ? 10.550 -1.031 -12.672 1.00 88.31 85 VAL A CA 1
ATOM 661 C C . VAL A 1 85 ? 9.186 -1.709 -12.566 1.00 88.31 85 VAL A C 1
ATOM 663 O O . VAL A 1 85 ? 8.168 -1.022 -12.474 1.00 88.31 85 VAL A O 1
ATOM 666 N N . LEU A 1 86 ? 9.150 -3.044 -12.509 1.00 88.88 86 LEU A N 1
ATOM 667 C CA . LEU A 1 86 ? 7.906 -3.793 -12.334 1.00 88.88 86 LEU A CA 1
ATOM 668 C C . LEU A 1 86 ? 7.201 -3.410 -11.027 1.00 88.88 86 LEU A C 1
ATOM 670 O O . LEU A 1 86 ? 5.999 -3.154 -11.031 1.00 88.88 86 LEU A O 1
ATOM 674 N N . ARG A 1 87 ? 7.947 -3.298 -9.922 1.00 87.25 87 ARG A N 1
ATOM 675 C CA . ARG A 1 87 ? 7.394 -2.869 -8.632 1.00 87.25 87 ARG A CA 1
ATOM 676 C C . ARG A 1 87 ? 6.763 -1.481 -8.717 1.00 87.25 87 ARG A C 1
ATOM 678 O O . ARG A 1 87 ? 5.640 -1.307 -8.249 1.00 87.25 87 ARG A O 1
ATOM 685 N N . VAL A 1 88 ? 7.469 -0.508 -9.294 1.00 89.31 88 VAL A N 1
ATOM 686 C CA . VAL A 1 88 ? 6.957 0.864 -9.456 1.00 89.31 88 VAL A CA 1
ATOM 687 C C . VAL A 1 88 ? 5.684 0.855 -10.299 1.00 89.31 88 VAL A C 1
ATOM 689 O O . VAL A 1 88 ? 4.693 1.465 -9.910 1.00 89.31 88 VAL A O 1
ATOM 692 N N . LYS A 1 89 ? 5.677 0.109 -11.410 1.00 90.19 89 LYS A N 1
ATOM 693 C CA . LYS A 1 89 ? 4.515 -0.013 -12.297 1.00 90.19 89 LYS A CA 1
ATOM 694 C C . LYS A 1 89 ? 3.293 -0.587 -11.577 1.00 90.19 89 LYS A C 1
ATOM 696 O O . LYS A 1 89 ? 2.206 -0.034 -11.698 1.00 90.19 89 LYS A O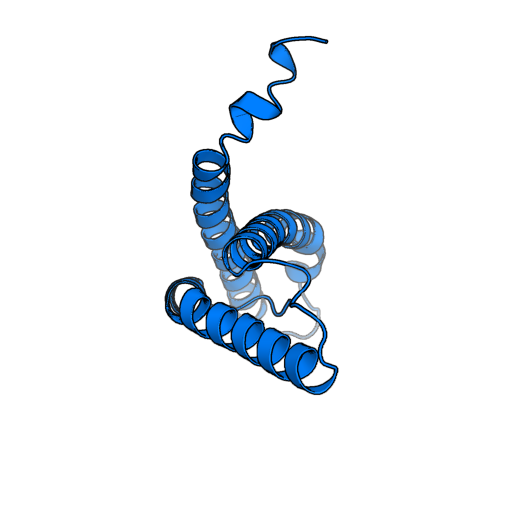 1
ATOM 701 N N . LEU A 1 90 ? 3.462 -1.672 -10.821 1.00 91.56 90 LEU A N 1
ATOM 702 C CA . LEU A 1 90 ? 2.359 -2.300 -10.088 1.00 91.56 90 LEU A CA 1
ATOM 703 C C . LEU A 1 90 ? 1.843 -1.413 -8.946 1.00 91.56 90 LEU A C 1
ATOM 705 O O . LEU A 1 90 ? 0.643 -1.383 -8.692 1.00 91.56 90 LEU A O 1
ATOM 709 N N . LEU A 1 91 ? 2.730 -0.673 -8.273 1.00 89.62 91 LEU A N 1
ATOM 710 C CA . LEU A 1 91 ? 2.324 0.305 -7.264 1.00 89.62 91 LEU A CA 1
ATOM 711 C C . LEU A 1 91 ? 1.551 1.478 -7.883 1.00 89.62 91 LEU A C 1
ATOM 713 O O . LEU A 1 91 ? 0.540 1.880 -7.323 1.00 89.62 91 LEU A O 1
ATOM 717 N N . LEU A 1 92 ? 1.975 1.989 -9.044 1.00 91.31 92 LEU A N 1
ATOM 718 C CA . LEU A 1 92 ? 1.240 3.034 -9.768 1.00 91.31 92 LEU A CA 1
ATOM 719 C C . LEU A 1 92 ? -0.182 2.584 -10.126 1.00 91.31 92 LEU A C 1
ATOM 721 O O . LEU A 1 92 ? -1.127 3.326 -9.891 1.00 91.31 92 LEU A O 1
ATOM 725 N N . GLN A 1 93 ? -0.346 1.344 -10.596 1.00 92.00 93 GLN A N 1
ATOM 726 C CA . GLN A 1 93 ? -1.670 0.780 -10.889 1.00 92.00 93 GLN A CA 1
ATOM 727 C C . GLN A 1 93 ? -2.578 0.693 -9.656 1.00 92.00 93 GLN A C 1
ATOM 729 O O . GLN A 1 93 ? -3.793 0.848 -9.773 1.00 92.00 93 GLN A O 1
ATOM 734 N N . ASP A 1 94 ? -2.015 0.411 -8.480 1.00 91.44 94 ASP A N 1
ATOM 735 C CA . ASP A 1 94 ? -2.788 0.420 -7.237 1.00 91.44 94 ASP A CA 1
ATOM 736 C C . ASP A 1 94 ? -3.148 1.851 -6.828 1.00 91.44 94 ASP A C 1
ATOM 738 O O . ASP A 1 94 ? -4.280 2.107 -6.423 1.00 91.44 94 ASP A O 1
ATOM 742 N N . VAL A 1 95 ? -2.217 2.794 -6.985 1.00 91.50 95 VAL A N 1
ATOM 743 C CA . VAL A 1 95 ? -2.455 4.211 -6.690 1.00 91.50 95 VAL A CA 1
ATOM 744 C C . VAL A 1 95 ? -3.536 4.807 -7.579 1.00 91.50 95 VAL A C 1
ATOM 746 O O . VAL A 1 95 ? -4.371 5.533 -7.052 1.00 91.50 95 VAL A O 1
ATOM 749 N N . ASP A 1 96 ? -3.596 4.469 -8.867 1.00 92.50 96 ASP A N 1
ATOM 750 C CA . ASP A 1 96 ? -4.667 4.945 -9.754 1.00 92.50 96 ASP A CA 1
ATOM 751 C C . ASP A 1 96 ? -6.056 4.586 -9.201 1.00 92.50 96 ASP A C 1
ATOM 753 O O . ASP A 1 96 ? -6.931 5.448 -9.090 1.00 92.50 96 ASP A O 1
ATOM 757 N N . LYS A 1 97 ? -6.229 3.344 -8.731 1.00 92.88 97 LYS A N 1
ATOM 758 C CA . LYS A 1 97 ? -7.480 2.888 -8.102 1.00 92.88 97 LYS A CA 1
ATOM 759 C C . LYS A 1 97 ? -7.777 3.629 -6.799 1.00 92.88 97 LYS A C 1
ATOM 761 O O . LYS A 1 97 ? -8.932 3.922 -6.502 1.00 92.88 97 LYS A O 1
ATOM 766 N N . LEU A 1 98 ? -6.750 3.925 -6.001 1.00 93.19 98 LEU A N 1
ATOM 767 C CA . LEU A 1 98 ? -6.910 4.663 -4.745 1.00 93.19 98 LEU A CA 1
ATOM 768 C C . LEU A 1 98 ? -7.250 6.139 -4.988 1.00 93.19 98 LEU A C 1
ATOM 770 O O . LEU A 1 98 ? -8.095 6.698 -4.293 1.00 93.19 98 LEU A O 1
ATOM 774 N N . VAL A 1 99 ? -6.646 6.762 -5.998 1.00 90.31 99 VAL A N 1
ATOM 775 C CA . VAL A 1 99 ? -6.951 8.135 -6.420 1.00 90.31 99 VAL A CA 1
ATOM 776 C C . VAL A 1 99 ? -8.418 8.265 -6.825 1.00 90.31 99 VAL A C 1
ATOM 778 O O . VAL A 1 99 ? -9.063 9.244 -6.446 1.00 90.31 99 VAL A O 1
ATOM 781 N N . GLU A 1 100 ? -8.953 7.275 -7.542 1.00 91.19 100 GLU A N 1
ATOM 782 C CA . GLU A 1 100 ? -10.378 7.188 -7.875 1.00 91.19 100 GLU A CA 1
ATOM 783 C C . GLU A 1 100 ? -11.242 6.954 -6.631 1.00 91.19 100 GLU A C 1
ATOM 785 O O . GLU A 1 100 ? -12.174 7.720 -6.387 1.00 91.19 100 GLU A O 1
ATOM 790 N N . LYS A 1 101 ? -10.894 5.963 -5.797 1.00 92.38 101 LYS A N 1
ATOM 791 C CA . LYS A 1 101 ? -11.607 5.636 -4.549 1.00 92.38 101 LYS A CA 1
ATOM 792 C C . LYS A 1 101 ? -11.801 6.859 -3.648 1.00 92.38 101 LYS A C 1
ATOM 794 O O . LYS A 1 101 ? -12.875 7.036 -3.081 1.00 92.38 101 LYS A O 1
ATOM 799 N N . TYR A 1 102 ? -10.768 7.687 -3.504 1.00 90.88 102 TYR A N 1
ATOM 800 C CA . TYR A 1 102 ? -10.788 8.866 -2.635 1.00 90.88 102 TYR A CA 1
ATOM 801 C C . TYR A 1 102 ? -11.169 10.168 -3.353 1.00 90.88 102 TYR A C 1
ATOM 803 O O . TYR A 1 102 ? -11.157 11.227 -2.717 1.00 90.88 102 TYR A O 1
ATOM 811 N N . GLN A 1 103 ? -11.498 10.102 -4.651 1.00 88.62 103 GLN A N 1
ATOM 812 C CA . GLN A 1 103 ? -11.834 11.257 -5.493 1.00 88.62 103 GLN A CA 1
ATOM 813 C C . GLN A 1 103 ? -10.778 12.372 -5.401 1.00 88.62 103 GLN A C 1
ATOM 815 O O . GLN A 1 103 ? -11.086 13.566 -5.395 1.00 88.62 103 GLN A O 1
ATOM 820 N N . LEU A 1 104 ? -9.497 11.993 -5.307 1.00 83.50 104 LEU A N 1
ATOM 821 C CA . LEU A 1 104 ? -8.413 12.950 -5.053 1.00 83.50 104 LEU A CA 1
ATOM 822 C C . LEU A 1 104 ? -8.244 13.939 -6.210 1.00 83.50 104 LEU A C 1
ATOM 824 O O . LEU A 1 104 ? -7.878 15.086 -5.976 1.00 83.50 104 LEU A O 1
ATOM 828 N N . LYS A 1 105 ? -8.563 13.521 -7.443 1.00 81.19 105 LYS A N 1
ATOM 829 C CA . LYS A 1 105 ? -8.542 14.399 -8.623 1.00 81.19 105 LYS A CA 1
ATOM 830 C C . LYS A 1 105 ? -9.498 15.578 -8.474 1.00 81.19 105 LYS A C 1
ATOM 832 O O . LYS A 1 105 ? -9.133 16.679 -8.845 1.00 81.19 105 LYS A O 1
ATOM 837 N N . GLU A 1 106 ? -10.688 15.355 -7.922 1.00 81.19 106 GLU A N 1
ATOM 838 C CA . GLU A 1 106 ? -11.695 16.405 -7.744 1.00 81.19 106 GLU A CA 1
ATOM 839 C C . GLU A 1 106 ? -11.377 17.289 -6.539 1.00 81.19 106 GLU A C 1
ATOM 841 O O . GLU A 1 106 ? -11.514 18.507 -6.616 1.00 81.19 106 GLU A O 1
ATOM 846 N N . LYS A 1 107 ? -10.910 16.683 -5.440 1.00 76.62 107 LYS A N 1
ATOM 847 C CA . LYS A 1 107 ? -10.541 17.406 -4.213 1.00 76.62 107 LYS A CA 1
ATOM 848 C C . LYS A 1 107 ? -9.349 18.341 -4.392 1.00 76.62 107 LYS A C 1
ATOM 850 O O . LYS A 1 107 ? -9.282 19.362 -3.718 1.00 76.62 107 LYS A O 1
ATOM 855 N N . PHE A 1 108 ? -8.409 17.979 -5.261 1.00 76.50 108 PHE A N 1
ATOM 856 C CA . PHE A 1 108 ? -7.181 18.736 -5.507 1.00 76.50 108 PHE A CA 1
ATOM 857 C C . PHE A 1 108 ? -7.102 19.262 -6.941 1.00 76.50 108 PHE A C 1
ATOM 859 O O . PHE A 1 108 ? -6.007 19.500 -7.452 1.00 76.50 108 PHE A O 1
ATOM 866 N N . ASP A 1 109 ? -8.250 19.446 -7.596 1.00 74.50 109 ASP A N 1
ATOM 867 C CA . ASP A 1 109 ? -8.311 20.079 -8.907 1.00 74.50 109 ASP A CA 1
ATOM 868 C C . ASP A 1 109 ? -7.931 21.562 -8.791 1.00 74.50 109 ASP A C 1
ATOM 870 O O . ASP A 1 109 ? -8.771 22.439 -8.587 1.00 74.50 109 ASP A O 1
ATOM 874 N N . LEU A 1 110 ? -6.636 21.848 -8.925 1.00 63.34 110 LEU A N 1
ATOM 875 C CA . LEU A 1 110 ? -6.091 23.206 -8.881 1.00 63.34 110 LEU A 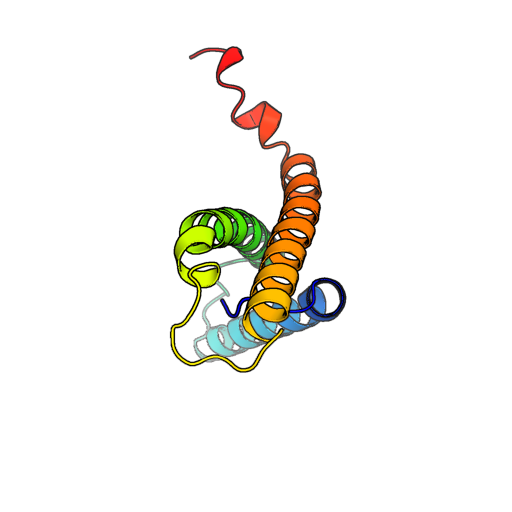CA 1
ATOM 876 C C . LEU A 1 110 ? -6.585 24.074 -10.051 1.00 63.34 110 LEU A C 1
ATOM 878 O O . LEU A 1 110 ? -6.409 25.289 -10.013 1.00 63.34 110 LEU A O 1
ATOM 882 N N . SER A 1 111 ? -7.216 23.481 -11.076 1.00 70.56 111 SER A N 1
ATOM 883 C CA . SER A 1 111 ? -7.840 24.232 -12.169 1.00 70.56 111 SER A CA 1
ATOM 884 C C . SER A 1 111 ? -9.208 24.815 -11.796 1.00 70.56 111 SER A C 1
ATOM 886 O O . SER A 1 111 ? -9.681 25.726 -12.474 1.00 70.56 111 SER A O 1
ATOM 888 N N . LYS A 1 112 ? -9.821 24.349 -10.697 1.00 60.22 112 LYS A N 1
ATOM 889 C CA . LYS A 1 112 ? -11.114 24.850 -10.201 1.00 60.22 112 LYS A CA 1
ATOM 890 C C . LYS A 1 112 ? -11.026 26.065 -9.274 1.00 60.22 112 LYS A C 1
ATOM 892 O O . LYS A 1 112 ? -12.074 26.560 -8.879 1.00 60.22 112 LYS A O 1
ATOM 897 N N . GLY A 1 113 ? -9.823 26.589 -9.028 1.00 52.88 113 GLY A N 1
ATOM 898 C CA . GLY A 1 113 ? -9.601 27.908 -8.425 1.00 52.88 113 GLY A CA 1
ATOM 899 C C . GLY A 1 113 ? -9.899 28.004 -6.923 1.00 52.88 113 GLY A C 1
ATOM 900 O O . GLY A 1 113 ? -10.943 27.571 -6.439 1.00 52.88 113 GLY A O 1
ATOM 901 N N . VAL A 1 114 ? -8.959 28.615 -6.199 1.00 44.44 114 VAL A N 1
ATOM 902 C CA . VAL A 1 114 ? -9.241 29.428 -5.004 1.00 44.44 114 VAL A CA 1
ATOM 903 C C . VAL A 1 114 ? -9.502 30.849 -5.483 1.00 44.44 114 VAL A C 1
ATOM 905 O O . VAL A 1 114 ? -8.770 31.271 -6.410 1.00 44.44 114 VAL A O 1
#

Secondary structure (DSSP, 8-state):
----S-HHHHHHHHHHHHHHHHHHHHHHHHHTT---SS-HHHHHHHHHHHHHHHHHHHHHHHHHHTSPPTTPPTTHHHHHHHHHHHHHHHHHHHHHHHHHHTTHHHHT-GGG--

Sequence (114 aa):
MTACVDADVRREITGAVLDTYYNTLVAEFSKSNAPAPFSRHVVQELYDLAVIQQVFVCVLLTPVYCKKSHSTVEGVDEARIAKWVLRVKLLLQDVDKLVEKYQLKEKFDLSKGV

Organism: Bursaphelenchus xylophilus (NCBI:txid6326)

InterPro domains:
  IPR012877 Uncharacterised oxidoreductase Dhs-27 [PF07914] (1-98)

Radius of gyration: 18.69 Å; chains: 1; bounding box: 43×40×46 Å

pLDDT: mean 84.85, std 12.08, range [44.44, 96.19]